Protein AF-A0AB40D7T7-F1 (afdb_monomer_lite)

Sequence (123 aa):
MASKGTPLHGPRIKLIEKAQNLFAETKEHIFESKAAEEHAKLLRIQHELEVSTKQAIFIDSSISDTIRTCISTGNHRAAMKVRTEFKVPEKRWYWLKALALSTRGDWAALEKFFQREETTWWL

Structure (mmCIF, N/CA/C/O backbone):
data_AF-A0AB40D7T7-F1
#
_entry.id   AF-A0AB40D7T7-F1
#
loop_
_atom_site.group_PDB
_atom_site.id
_atom_site.type_symbol
_atom_site.label_atom_id
_atom_site.label_alt_id
_atom_site.label_comp_id
_atom_site.label_asym_id
_atom_site.label_entity_id
_atom_site.label_seq_id
_atom_site.pdbx_PDB_ins_code
_atom_site.Cartn_x
_atom_site.Cartn_y
_atom_site.Cartn_z
_atom_site.occupancy
_atom_site.B_iso_or_equiv
_atom_site.auth_seq_id
_atom_site.auth_comp_id
_atom_site.auth_asym_id
_atom_site.auth_atom_id
_atom_site.pdbx_PDB_model_num
ATOM 1 N N . MET A 1 1 ? -10.319 -3.646 -22.571 1.00 41.69 1 MET A N 1
ATOM 2 C CA . MET A 1 1 ? -11.527 -3.421 -21.742 1.00 41.69 1 MET A CA 1
ATOM 3 C C . MET A 1 1 ? -11.180 -2.965 -20.309 1.00 41.69 1 MET A C 1
ATOM 5 O O . MET A 1 1 ? -11.841 -3.377 -19.373 1.00 41.69 1 MET A O 1
ATOM 9 N N . ALA A 1 2 ? -10.199 -2.071 -20.110 1.00 45.62 2 ALA A N 1
ATOM 10 C CA . ALA A 1 2 ? -9.763 -1.632 -18.770 1.00 45.62 2 ALA A CA 1
ATOM 11 C C . ALA A 1 2 ? -9.676 -0.097 -18.659 1.00 45.62 2 ALA A C 1
ATOM 13 O O . ALA A 1 2 ? -8.669 0.447 -18.224 1.00 45.62 2 ALA A O 1
ATOM 14 N N . SER A 1 3 ? -10.698 0.630 -19.129 1.00 53.69 3 SER A N 1
ATOM 15 C CA . SER A 1 3 ? -10.695 2.104 -19.075 1.00 53.69 3 SER A CA 1
ATOM 16 C C . SER A 1 3 ? -11.394 2.695 -17.847 1.00 53.69 3 SER A C 1
ATOM 18 O O . SER A 1 3 ? -11.331 3.906 -17.667 1.00 53.69 3 SER A O 1
ATOM 20 N N . LYS A 1 4 ? -12.063 1.885 -17.010 1.00 55.25 4 LYS A N 1
ATOM 21 C CA . LYS A 1 4 ? -12.902 2.385 -15.900 1.00 55.25 4 LYS A CA 1
ATOM 22 C C . LYS A 1 4 ? -12.637 1.755 -14.521 1.00 55.25 4 LYS A C 1
ATOM 24 O O . LYS A 1 4 ? -13.393 2.032 -13.599 1.00 55.25 4 LYS A O 1
ATOM 29 N N . GLY A 1 5 ? -11.586 0.943 -14.354 1.00 58.94 5 GLY A N 1
ATOM 30 C CA . GLY A 1 5 ? -11.414 0.120 -13.144 1.00 58.94 5 GLY A CA 1
ATOM 31 C C . GLY A 1 5 ? -12.574 -0.871 -12.950 1.00 58.94 5 GLY A C 1
ATOM 32 O O . GLY A 1 5 ? -13.486 -0.946 -13.780 1.00 58.94 5 GLY A O 1
ATOM 33 N N . THR A 1 6 ? -12.553 -1.665 -11.882 1.00 64.12 6 THR A N 1
ATOM 34 C CA . THR A 1 6 ? -13.619 -2.64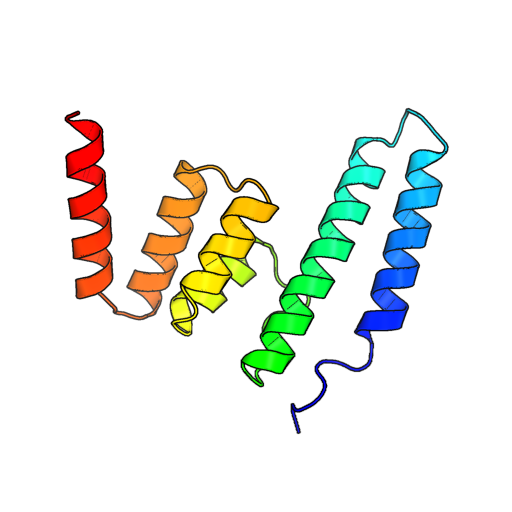9 -11.631 1.00 64.12 6 THR A CA 1
ATOM 35 C C . THR A 1 6 ? -14.943 -1.942 -11.255 1.00 64.12 6 THR A C 1
ATOM 37 O O . THR A 1 6 ? -14.962 -1.087 -10.372 1.00 64.12 6 THR A O 1
ATOM 40 N N . PRO A 1 7 ? -16.105 -2.284 -11.847 1.00 62.81 7 PRO A N 1
ATOM 41 C CA . PRO A 1 7 ? -17.369 -1.559 -11.614 1.00 62.81 7 PRO A CA 1
ATOM 42 C C . PRO A 1 7 ? -17.887 -1.569 -10.163 1.00 62.81 7 PRO A C 1
ATOM 44 O O . PRO A 1 7 ? -18.788 -0.810 -9.813 1.00 62.81 7 PRO A O 1
ATOM 47 N N . LEU A 1 8 ? -17.341 -2.441 -9.314 1.00 64.94 8 LEU A N 1
ATOM 48 C CA . LEU A 1 8 ? -17.833 -2.711 -7.962 1.00 64.94 8 LEU A CA 1
ATOM 49 C C . LEU A 1 8 ? -17.229 -1.804 -6.874 1.00 64.94 8 LEU A C 1
ATOM 51 O O . LEU A 1 8 ? -17.635 -1.905 -5.716 1.00 64.94 8 LEU A O 1
ATOM 55 N N . HIS A 1 9 ? -16.287 -0.912 -7.204 1.00 74.81 9 HIS A N 1
ATOM 56 C CA . HIS A 1 9 ? -15.543 -0.149 -6.189 1.00 74.81 9 HIS A CA 1
ATOM 57 C C . HIS A 1 9 ? -16.401 0.812 -5.371 1.00 74.81 9 HIS A C 1
ATOM 59 O O . HIS A 1 9 ? -16.335 0.791 -4.145 1.00 74.81 9 HIS A O 1
ATOM 65 N N . GLY A 1 10 ? -17.217 1.639 -6.028 1.00 81.25 10 GLY A N 1
ATOM 66 C CA . GLY A 1 10 ? -18.043 2.640 -5.346 1.00 81.25 10 GLY A CA 1
ATOM 67 C C . GLY A 1 10 ? -18.993 2.023 -4.312 1.00 81.25 10 GLY A C 1
ATOM 68 O O . GLY A 1 10 ? -18.962 2.430 -3.151 1.00 81.25 10 GLY A O 1
ATOM 69 N N . PRO A 1 11 ? -19.804 1.014 -4.687 1.00 89.44 11 PRO A N 1
ATOM 70 C CA . PRO A 1 11 ? -20.663 0.307 -3.740 1.00 89.44 11 PRO A CA 1
ATOM 71 C C . PRO A 1 11 ? -19.891 -0.354 -2.591 1.00 89.44 11 PRO A C 1
ATOM 73 O O . PRO A 1 11 ? -20.310 -0.249 -1.441 1.00 89.44 11 PRO A O 1
ATOM 76 N N . ARG A 1 12 ? -18.745 -0.989 -2.877 1.00 90.31 12 ARG A N 1
ATOM 77 C CA . ARG A 1 12 ? -17.930 -1.673 -1.859 1.00 90.31 12 ARG A CA 1
ATOM 78 C C . ARG A 1 12 ? -17.338 -0.700 -0.839 1.00 90.31 12 ARG A C 1
ATOM 80 O O . ARG A 1 12 ? -17.440 -0.951 0.356 1.00 90.31 12 ARG A O 1
ATOM 87 N N . ILE A 1 13 ? -16.774 0.419 -1.294 1.00 93.69 13 ILE A N 1
ATOM 88 C CA . ILE A 1 13 ? -16.206 1.452 -0.413 1.00 93.69 13 ILE A CA 1
ATOM 89 C C . ILE A 1 13 ? -17.283 2.001 0.528 1.00 93.69 13 ILE A C 1
ATOM 91 O O . ILE A 1 13 ? -17.051 2.064 1.730 1.00 93.69 13 ILE A O 1
ATOM 95 N N . LYS A 1 14 ? -18.488 2.290 0.017 1.00 94.44 14 LYS A N 1
ATOM 96 C CA . LYS A 1 14 ? -19.615 2.757 0.845 1.00 94.44 14 LYS A CA 1
ATOM 97 C C . LYS A 1 14 ? -20.022 1.752 1.927 1.00 94.44 14 LYS A C 1
ATOM 99 O O . LYS A 1 14 ? -20.389 2.149 3.029 1.00 94.44 14 LYS A O 1
ATOM 104 N N . LEU A 1 15 ? -19.975 0.452 1.627 1.00 96.00 15 LEU A N 1
ATOM 105 C CA . LEU A 1 15 ? -20.259 -0.590 2.619 1.00 96.00 15 LEU A CA 1
ATOM 106 C C . LEU A 1 15 ? -19.192 -0.631 3.720 1.00 96.00 15 LEU A C 1
ATOM 108 O O . LEU A 1 15 ? -19.538 -0.762 4.891 1.00 96.00 15 LEU A O 1
ATOM 112 N N . ILE A 1 16 ? -17.917 -0.471 3.360 1.00 95.81 16 ILE A N 1
ATOM 113 C CA . ILE A 1 16 ? -16.809 -0.433 4.324 1.00 95.81 16 ILE A CA 1
ATOM 114 C C . ILE A 1 16 ? -16.882 0.828 5.192 1.00 95.81 16 ILE A C 1
ATOM 116 O O . ILE A 1 16 ? -16.718 0.735 6.403 1.00 95.81 16 ILE A O 1
ATOM 120 N N . GLU A 1 17 ? -17.199 1.988 4.613 1.00 96.31 17 GLU A N 1
ATOM 121 C CA . GLU A 1 17 ? -17.440 3.230 5.364 1.00 96.31 17 GLU A CA 1
ATOM 122 C C . GLU A 1 17 ? -18.608 3.075 6.349 1.00 96.31 17 GLU A C 1
ATOM 124 O O . GLU A 1 17 ? -18.534 3.513 7.494 1.00 96.31 17 GLU A O 1
ATOM 129 N N . LYS A 1 18 ? -19.683 2.385 5.945 1.00 97.31 18 LYS A N 1
ATOM 130 C CA . LYS A 1 18 ? -20.785 2.068 6.860 1.00 97.31 18 LYS A CA 1
ATOM 131 C C . LYS A 1 18 ? -20.322 1.171 8.013 1.00 97.31 18 LYS A C 1
ATOM 133 O O . LYS A 1 18 ? -20.701 1.427 9.151 1.00 97.31 18 LYS A O 1
ATOM 138 N N . ALA A 1 19 ? -19.507 0.153 7.738 1.00 96.88 19 ALA A N 1
ATOM 139 C CA . ALA A 1 19 ? -18.940 -0.704 8.780 1.00 96.88 19 ALA A CA 1
ATOM 140 C C . ALA A 1 19 ? -18.021 0.084 9.732 1.00 96.88 19 ALA A C 1
ATOM 142 O O . ALA A 1 19 ? -18.129 -0.062 10.944 1.00 96.88 19 ALA A O 1
ATOM 143 N N . GLN A 1 20 ? -17.182 0.974 9.197 1.00 97.44 20 GLN A N 1
ATOM 144 C CA . GLN A 1 20 ? -16.324 1.871 9.974 1.00 97.44 20 GLN A CA 1
ATOM 145 C C . GLN A 1 20 ? -17.129 2.742 10.949 1.00 97.44 20 GLN A C 1
ATOM 147 O O . GLN A 1 20 ? -16.734 2.866 12.110 1.00 97.44 20 GLN A O 1
ATOM 152 N N . ASN A 1 21 ? -18.260 3.295 10.495 1.00 96.81 21 ASN A N 1
ATOM 153 C CA . ASN A 1 21 ? -19.167 4.077 11.336 1.00 96.81 21 ASN A CA 1
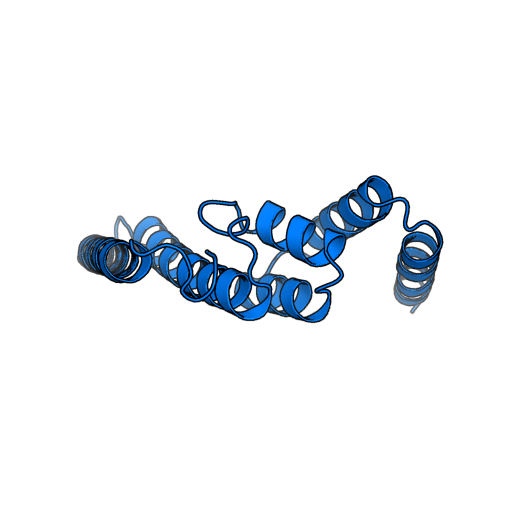ATOM 154 C C . ASN A 1 21 ? -19.795 3.229 12.447 1.00 96.81 21 ASN A C 1
ATOM 156 O O . ASN A 1 21 ? -19.788 3.662 13.592 1.00 96.81 21 ASN A O 1
ATOM 160 N N . LEU A 1 22 ? -20.259 2.013 12.137 1.00 96.81 22 LEU A N 1
ATOM 161 C CA . LEU A 1 22 ? -20.819 1.099 13.143 1.00 96.81 22 LEU A CA 1
ATOM 162 C C . LEU A 1 22 ? -19.784 0.732 14.218 1.00 96.81 22 LEU A C 1
ATOM 164 O O . LEU A 1 22 ? -20.093 0.750 15.404 1.00 96.81 22 LEU A O 1
ATOM 168 N N . PHE A 1 23 ? -18.533 0.463 13.831 1.00 96.62 23 PHE A N 1
ATOM 169 C CA . PHE A 1 23 ? -17.456 0.211 14.795 1.00 96.62 23 PHE A CA 1
ATOM 170 C C . PHE A 1 23 ? -17.087 1.448 15.626 1.00 96.62 23 PHE A C 1
ATOM 172 O O . PHE A 1 23 ? -16.599 1.308 16.742 1.00 96.62 23 PHE A O 1
ATOM 179 N N . ALA A 1 24 ? -17.316 2.657 15.110 1.00 95.38 24 ALA A N 1
ATOM 180 C CA . ALA A 1 24 ? -17.038 3.894 15.837 1.00 95.38 24 ALA A CA 1
ATOM 181 C C . ALA A 1 24 ? -18.085 4.214 16.922 1.00 95.38 24 ALA A C 1
ATOM 183 O O . ALA A 1 24 ? -17.830 5.074 17.766 1.00 95.38 24 ALA A O 1
ATOM 184 N N . GLU A 1 25 ? -19.246 3.545 16.920 1.00 95.50 25 GLU A N 1
ATOM 185 C CA . GLU A 1 25 ? -20.309 3.767 17.912 1.00 95.50 25 GLU A CA 1
ATOM 186 C C . GLU A 1 25 ? -19.900 3.316 19.322 1.00 95.50 25 GLU A C 1
ATOM 188 O O . GLU A 1 25 ? -20.394 3.858 20.313 1.00 95.50 25 GLU A O 1
ATOM 193 N N . THR A 1 26 ? -18.968 2.363 19.434 1.00 91.12 26 THR A N 1
ATOM 194 C CA . THR A 1 26 ? -18.464 1.866 20.718 1.00 91.12 26 THR A CA 1
ATOM 195 C C . THR A 1 26 ? -16.959 2.083 20.852 1.00 91.12 26 THR A C 1
ATOM 197 O O . THR A 1 26 ? -16.202 2.122 19.884 1.00 91.12 26 THR A O 1
ATOM 200 N N . LYS A 1 27 ? -16.484 2.207 22.096 1.00 90.19 27 LYS A N 1
ATOM 201 C CA . LYS A 1 27 ? -15.042 2.316 22.380 1.00 90.19 27 LYS A CA 1
ATOM 202 C C . LYS A 1 27 ? -14.311 0.972 22.306 1.00 90.19 27 LYS A C 1
ATOM 204 O O . LYS A 1 27 ? -13.086 0.952 22.373 1.00 90.19 27 LYS A O 1
ATOM 209 N N . GLU A 1 28 ? -15.046 -0.130 22.180 1.00 94.75 28 GLU A N 1
ATOM 210 C CA . GLU A 1 28 ? -14.495 -1.486 22.125 1.00 94.75 28 GLU A CA 1
ATOM 211 C C . GLU A 1 28 ? -13.897 -1.812 20.750 1.00 94.75 28 GLU A C 1
ATOM 213 O O . GLU A 1 28 ? -12.962 -2.603 20.674 1.00 94.75 28 GLU A O 1
ATOM 218 N N . HIS A 1 29 ? -14.364 -1.151 19.682 1.00 96.00 29 HIS A N 1
ATOM 219 C CA . HIS A 1 29 ? -13.998 -1.474 18.295 1.00 96.00 29 HIS A CA 1
ATOM 220 C C . HIS A 1 29 ? -13.164 -0.387 17.596 1.00 96.00 29 HIS A C 1
ATOM 222 O O . HIS A 1 29 ? -13.242 -0.180 16.382 1.00 96.00 29 HIS A O 1
ATOM 228 N N . ILE A 1 30 ? -12.336 0.338 18.357 1.00 96.12 30 ILE A N 1
ATOM 229 C CA . ILE A 1 30 ? -11.480 1.412 17.816 1.00 96.12 30 ILE A CA 1
ATOM 230 C C . ILE A 1 30 ? -10.515 0.870 16.754 1.00 96.12 30 ILE A C 1
ATOM 232 O O . ILE A 1 30 ? -10.214 1.563 15.779 1.00 96.12 30 ILE A O 1
ATOM 236 N N . PHE A 1 31 ? -10.007 -0.350 16.943 1.00 96.44 31 PHE A N 1
ATOM 237 C CA . PHE A 1 31 ? -9.105 -0.981 15.987 1.00 96.44 31 PHE A CA 1
ATOM 238 C C . PHE A 1 31 ? -9.823 -1.282 14.668 1.00 96.44 31 PHE A C 1
ATOM 240 O O . PHE A 1 31 ? -9.347 -0.873 13.613 1.00 96.44 31 PHE A O 1
ATOM 247 N N . GLU A 1 32 ? -10.983 -1.930 14.726 1.00 97.38 32 GLU A N 1
ATOM 248 C CA . GLU A 1 32 ? -11.787 -2.315 13.567 1.00 97.38 32 GLU A CA 1
ATOM 249 C C . GLU A 1 32 ? -12.287 -1.090 12.803 1.00 97.38 32 GLU A C 1
ATOM 251 O O . GLU A 1 32 ? -12.248 -1.076 11.573 1.00 97.38 32 GLU A O 1
ATOM 256 N N . SER A 1 33 ? -12.682 -0.032 13.517 1.00 97.69 33 SER A N 1
ATOM 257 C CA . SER A 1 33 ? -13.064 1.241 12.903 1.00 97.69 33 SER A CA 1
ATOM 258 C C . SER A 1 33 ? -11.909 1.834 12.085 1.00 97.69 33 SER A C 1
ATOM 260 O O . SER A 1 33 ? -12.079 2.133 10.902 1.00 97.69 33 SER A O 1
ATOM 262 N N . LYS A 1 34 ? -10.700 1.909 12.664 1.00 96.81 34 LYS A N 1
ATOM 263 C CA . LYS A 1 34 ? -9.498 2.381 11.952 1.00 96.81 34 LYS A CA 1
ATOM 264 C C . LYS A 1 34 ? -9.097 1.457 10.801 1.00 96.81 34 LYS A C 1
ATOM 266 O O . LYS A 1 34 ? -8.734 1.938 9.732 1.00 96.81 34 LYS A O 1
ATOM 271 N N . ALA A 1 35 ? -9.185 0.142 10.988 1.00 96.94 35 ALA A N 1
ATOM 272 C CA . ALA A 1 35 ? -8.860 -0.831 9.950 1.00 96.94 35 ALA A CA 1
ATOM 273 C C . ALA A 1 35 ? -9.815 -0.712 8.749 1.00 96.94 35 ALA A C 1
ATOM 275 O O . ALA A 1 35 ? -9.378 -0.766 7.600 1.00 96.94 35 ALA A O 1
ATOM 276 N N . ALA A 1 36 ? -11.109 -0.496 9.000 1.00 97.31 36 ALA A N 1
ATOM 277 C CA . ALA A 1 36 ? -12.103 -0.256 7.959 1.00 97.31 36 ALA A CA 1
ATOM 278 C C . ALA A 1 36 ? -11.857 1.079 7.230 1.00 97.31 36 ALA A C 1
ATOM 280 O O . ALA A 1 36 ? -11.921 1.123 5.999 1.00 97.31 36 ALA A O 1
ATOM 281 N N . GLU A 1 37 ? -11.498 2.144 7.955 1.00 96.75 37 GLU A N 1
ATOM 282 C CA . GLU A 1 37 ? -11.088 3.426 7.363 1.00 96.75 37 GLU A CA 1
ATOM 283 C C . GLU A 1 37 ? -9.883 3.256 6.417 1.00 96.75 37 GLU A C 1
ATOM 285 O O . GLU A 1 37 ? -9.915 3.682 5.256 1.00 96.75 37 GLU A O 1
ATOM 290 N N . GLU A 1 38 ? -8.826 2.589 6.890 1.00 97.31 38 GLU A N 1
ATOM 291 C CA . GLU A 1 38 ? -7.619 2.314 6.108 1.00 97.31 38 GLU A CA 1
ATOM 292 C C . GLU A 1 38 ? -7.916 1.426 4.895 1.00 97.31 38 GLU A C 1
ATOM 294 O O . GLU A 1 38 ? -7.405 1.680 3.801 1.00 97.31 38 GLU A O 1
ATOM 299 N N . HIS A 1 39 ? -8.790 0.429 5.041 1.00 96.81 39 HIS A N 1
ATOM 300 C CA . HIS A 1 39 ? -9.173 -0.443 3.937 1.00 96.81 39 HIS A CA 1
ATOM 301 C C . HIS A 1 39 ? -9.941 0.313 2.841 1.00 96.81 39 HIS A C 1
ATOM 303 O O . HIS A 1 39 ? -9.607 0.193 1.659 1.00 96.81 39 HIS A O 1
ATOM 309 N N . ALA A 1 40 ? -10.905 1.164 3.212 1.00 96.31 40 ALA A N 1
ATOM 310 C CA . ALA A 1 40 ? -11.600 2.032 2.261 1.00 96.31 40 ALA A CA 1
ATOM 311 C C . ALA A 1 40 ? -10.618 2.958 1.524 1.00 96.31 40 ALA A C 1
ATOM 313 O O . ALA A 1 40 ? -10.718 3.149 0.308 1.00 96.31 40 ALA A O 1
ATOM 314 N N . LYS A 1 41 ? -9.628 3.502 2.240 1.00 96.44 41 LYS A N 1
ATOM 315 C CA . LYS A 1 41 ? -8.570 4.328 1.652 1.00 96.44 41 LYS A CA 1
ATOM 316 C C . LYS A 1 41 ? -7.703 3.548 0.659 1.00 96.44 41 LYS A C 1
ATOM 318 O O . LYS A 1 41 ? -7.431 4.056 -0.430 1.00 96.44 41 LYS A O 1
ATOM 323 N N . LEU A 1 42 ? -7.305 2.321 0.998 1.00 97.06 42 LEU A N 1
ATOM 324 C CA . LEU A 1 42 ? -6.501 1.466 0.123 1.00 97.06 42 LEU A CA 1
ATOM 325 C C . LEU A 1 42 ? -7.235 1.177 -1.187 1.00 97.06 42 LEU A C 1
ATOM 327 O O . LEU A 1 42 ? -6.648 1.343 -2.253 1.00 97.06 42 LEU A O 1
ATOM 331 N N . LEU A 1 43 ? -8.526 0.838 -1.116 1.00 95.56 43 LEU A N 1
ATOM 332 C CA . LEU A 1 43 ? -9.346 0.577 -2.300 1.00 95.56 43 LEU A CA 1
ATOM 333 C C . LEU A 1 43 ? -9.434 1.790 -3.236 1.00 95.56 43 LEU A C 1
ATOM 335 O O . LEU A 1 43 ? -9.388 1.619 -4.453 1.00 95.56 43 LEU A O 1
ATOM 339 N N . ARG A 1 44 ? -9.511 3.019 -2.699 1.00 94.88 44 ARG A N 1
ATOM 340 C CA . ARG A 1 44 ? -9.476 4.243 -3.525 1.00 94.88 44 ARG A CA 1
ATOM 341 C C . ARG A 1 44 ? -8.141 4.388 -4.257 1.00 94.88 44 ARG A C 1
ATOM 343 O O . ARG A 1 44 ? -8.134 4.624 -5.462 1.00 94.88 44 ARG A O 1
ATOM 350 N N . ILE A 1 45 ? -7.022 4.190 -3.557 1.00 95.69 45 ILE A N 1
ATOM 351 C CA . ILE A 1 45 ? -5.682 4.271 -4.161 1.00 95.69 45 ILE A CA 1
ATOM 352 C C . ILE A 1 45 ? -5.490 3.179 -5.218 1.00 95.69 45 ILE A C 1
ATOM 354 O O . ILE A 1 45 ? -4.996 3.458 -6.307 1.00 95.69 45 ILE A O 1
ATOM 358 N N . GLN A 1 46 ? -5.892 1.943 -4.924 1.00 95.25 46 GLN A N 1
ATOM 359 C CA . GLN A 1 46 ? -5.818 0.833 -5.873 1.00 95.25 46 GLN A CA 1
ATOM 360 C C . GLN A 1 46 ? -6.667 1.116 -7.114 1.00 95.25 46 GLN A C 1
ATOM 362 O O . GLN A 1 46 ? -6.191 0.906 -8.224 1.00 95.25 46 GLN A O 1
ATOM 367 N N . HIS A 1 47 ? -7.866 1.681 -6.957 1.00 93.50 47 HIS A N 1
ATOM 368 C CA . HIS A 1 47 ? -8.693 2.085 -8.091 1.00 93.50 47 HIS A CA 1
ATOM 369 C C . HIS A 1 47 ? -8.019 3.159 -8.963 1.00 93.50 47 HIS A C 1
ATOM 371 O O . HIS A 1 47 ? -7.973 3.015 -10.185 1.00 93.50 47 HIS A O 1
ATOM 377 N N . GLU A 1 48 ? -7.442 4.206 -8.358 1.00 93.19 48 GLU A N 1
ATOM 378 C CA . GLU A 1 48 ? -6.648 5.216 -9.080 1.00 93.19 48 GLU A CA 1
ATOM 379 C C . GLU A 1 48 ? -5.483 4.573 -9.852 1.00 93.19 48 GLU A C 1
ATOM 381 O O . GLU A 1 48 ? -5.187 4.962 -10.989 1.00 93.19 48 GLU A O 1
ATOM 386 N N . LEU A 1 49 ? -4.830 3.569 -9.259 1.00 94.31 49 LEU A N 1
ATOM 387 C CA . LEU A 1 49 ? -3.763 2.810 -9.907 1.00 94.31 49 LEU A CA 1
ATOM 388 C C . LEU A 1 49 ? -4.284 2.006 -11.095 1.00 94.31 49 LEU A C 1
ATOM 390 O O . LEU A 1 49 ? -3.686 2.088 -12.164 1.00 94.31 49 LEU A O 1
ATOM 394 N N . GLU A 1 50 ? -5.406 1.298 -10.974 1.00 93.38 50 GLU A N 1
ATOM 395 C CA . GLU A 1 50 ? -5.977 0.549 -12.102 1.00 93.38 50 GLU A CA 1
ATOM 396 C C . GLU A 1 50 ? -6.380 1.469 -13.258 1.00 93.38 50 GLU A C 1
ATOM 398 O O . GLU A 1 50 ? -6.126 1.150 -14.419 1.00 93.38 50 GLU A O 1
ATOM 403 N N . VAL A 1 51 ? -6.957 2.637 -12.959 1.00 91.88 51 VAL A N 1
ATOM 404 C CA . VAL A 1 51 ? -7.350 3.625 -13.975 1.00 91.88 51 VAL A CA 1
ATOM 405 C C . VAL A 1 51 ? -6.127 4.230 -14.669 1.00 91.88 51 VAL A C 1
ATOM 407 O O . VAL A 1 51 ? -6.091 4.303 -15.898 1.00 91.88 51 VAL A O 1
ATOM 410 N N . SER A 1 52 ? -5.112 4.648 -13.906 1.00 91.94 52 SER A N 1
ATOM 411 C CA . SER A 1 52 ? -3.914 5.302 -14.456 1.00 91.94 52 SER A CA 1
ATOM 412 C C . SER A 1 52 ? -3.003 4.340 -15.221 1.00 91.94 52 SER A C 1
ATOM 414 O O . SER A 1 52 ? -2.472 4.698 -16.272 1.00 91.94 52 SER A O 1
ATOM 416 N N . THR A 1 53 ? -2.849 3.109 -14.732 1.00 91.56 53 THR A N 1
ATOM 417 C CA . THR A 1 53 ? -2.010 2.076 -15.362 1.00 91.56 53 THR A CA 1
ATOM 418 C C . THR A 1 53 ? -2.749 1.271 -16.427 1.00 91.56 53 THR A C 1
ATOM 420 O O . THR A 1 53 ? -2.106 0.606 -17.238 1.00 91.56 53 THR A O 1
ATOM 423 N N . LYS A 1 54 ? -4.088 1.333 -16.448 1.00 91.06 54 LYS A N 1
ATOM 424 C CA . LYS A 1 54 ? -4.971 0.494 -17.277 1.00 91.06 54 LYS A CA 1
ATOM 425 C C . LYS A 1 54 ? -4.793 -1.009 -17.007 1.00 91.06 54 LYS A C 1
ATOM 427 O O . LYS A 1 54 ? -5.009 -1.825 -17.904 1.00 91.06 54 LYS A O 1
ATOM 432 N N . GLN A 1 55 ? -4.396 -1.378 -15.786 1.00 89.12 55 GLN A N 1
ATOM 433 C CA . GLN A 1 55 ? -4.173 -2.760 -15.349 1.00 89.12 55 GLN A CA 1
ATOM 434 C C . GLN A 1 55 ? -5.077 -3.098 -14.161 1.00 89.12 55 GLN A C 1
ATOM 436 O O . GLN A 1 55 ? -4.992 -2.456 -13.121 1.00 89.12 55 GLN A O 1
ATOM 441 N N . ALA A 1 56 ? -5.910 -4.131 -14.296 1.00 90.12 56 ALA A N 1
ATOM 442 C CA . ALA A 1 56 ? -6.803 -4.602 -13.234 1.00 90.12 56 ALA A CA 1
ATOM 443 C C . ALA A 1 56 ? -6.103 -5.637 -12.329 1.00 90.12 56 ALA A C 1
ATOM 445 O O . ALA A 1 56 ? -6.449 -6.816 -12.345 1.00 90.12 56 ALA A O 1
ATOM 446 N N . ILE A 1 57 ? -5.035 -5.216 -11.642 1.00 91.19 57 ILE A N 1
ATOM 447 C CA . ILE A 1 57 ? -4.162 -6.098 -10.836 1.00 91.19 57 ILE A CA 1
ATOM 448 C C . ILE A 1 57 ? -3.955 -5.612 -9.397 1.00 91.19 57 ILE A C 1
ATOM 450 O O . ILE A 1 57 ? -3.246 -6.260 -8.629 1.00 91.19 57 ILE A O 1
ATOM 454 N N . PHE A 1 58 ? -4.487 -4.438 -9.046 1.00 93.56 58 PHE A N 1
ATOM 455 C CA . PHE A 1 58 ? -4.170 -3.787 -7.772 1.00 93.56 58 PHE A CA 1
ATOM 456 C C . PHE A 1 58 ? -5.216 -4.075 -6.702 1.00 93.56 58 PHE A C 1
ATOM 458 O O . PHE A 1 58 ? -4.881 -4.120 -5.520 1.00 93.56 58 PHE A O 1
ATOM 465 N N . ILE A 1 59 ? -6.469 -4.255 -7.104 1.00 92.00 59 ILE A N 1
ATOM 466 C CA . ILE A 1 59 ? -7.600 -4.371 -6.188 1.00 92.00 59 ILE A CA 1
ATOM 467 C C . ILE A 1 59 ? -7.539 -5.657 -5.369 1.00 92.00 59 ILE A C 1
ATOM 469 O O . ILE A 1 59 ? -7.065 -6.687 -5.839 1.00 92.00 59 ILE A O 1
ATOM 473 N N . ASP A 1 60 ? -8.011 -5.566 -4.123 1.00 91.50 60 ASP A N 1
ATOM 474 C CA . ASP A 1 60 ? -8.070 -6.651 -3.131 1.00 91.50 60 ASP A CA 1
ATOM 475 C C . ASP A 1 60 ? -6.697 -7.223 -2.728 1.00 91.50 60 ASP A C 1
ATOM 477 O O . ASP A 1 60 ? -6.608 -8.132 -1.903 1.00 91.50 60 ASP A O 1
ATOM 481 N N . SER A 1 61 ? -5.607 -6.643 -3.237 1.00 95.12 61 SER A N 1
ATOM 482 C CA . SER A 1 61 ? -4.256 -6.949 -2.781 1.00 95.12 61 SER A CA 1
ATOM 483 C C . SER A 1 61 ? -3.947 -6.254 -1.451 1.00 95.12 61 SER A C 1
ATOM 485 O O . SER A 1 61 ? -4.514 -5.210 -1.112 1.00 95.12 61 SER A O 1
ATOM 487 N N . SER A 1 62 ? -3.019 -6.824 -0.682 1.00 97.25 62 SER A N 1
ATOM 488 C CA . SER A 1 62 ? -2.535 -6.196 0.549 1.00 97.2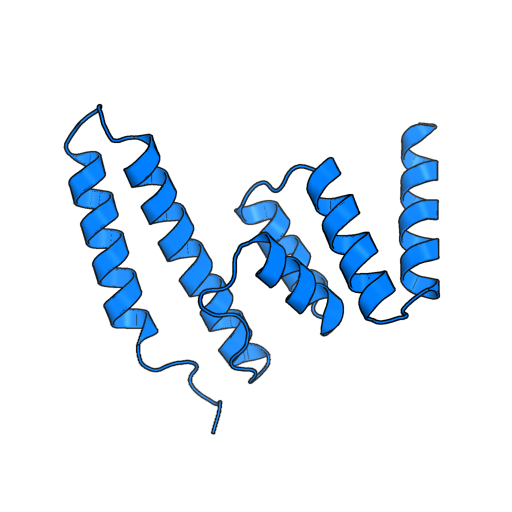5 62 SER A CA 1
ATOM 489 C C . SER A 1 62 ? -1.753 -4.908 0.250 1.00 97.25 62 SER A C 1
ATOM 491 O O . SER A 1 62 ? -1.268 -4.707 -0.863 1.00 97.25 62 SER A O 1
ATOM 493 N N . ILE A 1 63 ? -1.535 -4.056 1.260 1.00 98.06 63 ILE A N 1
ATOM 494 C CA . ILE A 1 63 ? -0.640 -2.882 1.145 1.00 98.06 63 ILE A CA 1
ATOM 495 C C . ILE A 1 63 ? 0.746 -3.308 0.629 1.00 98.06 63 ILE A C 1
ATOM 497 O O . ILE A 1 63 ? 1.326 -2.658 -0.242 1.00 98.06 63 ILE A O 1
ATOM 501 N N . SER A 1 64 ? 1.263 -4.426 1.145 1.00 97.88 64 SER A N 1
ATOM 502 C CA . SER A 1 64 ? 2.568 -4.975 0.770 1.00 97.88 64 SER A CA 1
ATOM 503 C C . SER A 1 64 ? 2.607 -5.401 -0.695 1.00 97.88 64 SER A C 1
ATOM 505 O O . SER A 1 64 ? 3.556 -5.069 -1.407 1.00 97.88 64 SER A O 1
ATOM 507 N N . ASP A 1 65 ? 1.567 -6.090 -1.162 1.00 97.75 65 ASP A N 1
ATOM 508 C CA . ASP A 1 65 ? 1.472 -6.536 -2.551 1.00 97.75 65 ASP A CA 1
ATOM 509 C C . ASP A 1 65 ? 1.224 -5.367 -3.498 1.00 97.75 65 ASP A C 1
ATOM 511 O O . ASP A 1 65 ? 1.886 -5.280 -4.526 1.00 97.75 65 ASP A O 1
ATOM 515 N N . THR A 1 66 ? 0.391 -4.396 -3.115 1.00 98.00 66 THR A N 1
ATOM 516 C CA . THR A 1 66 ? 0.211 -3.147 -3.870 1.00 98.00 66 THR A CA 1
ATOM 517 C C . THR A 1 66 ? 1.554 -2.439 -4.068 1.00 98.00 66 THR A C 1
ATOM 519 O O . THR A 1 66 ? 1.875 -2.033 -5.186 1.00 98.00 66 THR A O 1
ATOM 522 N N . ILE A 1 67 ? 2.379 -2.331 -3.018 1.00 98.19 67 ILE A N 1
ATOM 523 C CA . ILE A 1 67 ? 3.726 -1.743 -3.101 1.00 98.19 67 ILE A CA 1
ATOM 524 C C . ILE A 1 67 ? 4.622 -2.556 -4.038 1.00 98.19 67 ILE A C 1
ATOM 526 O O . ILE A 1 67 ? 5.256 -1.983 -4.927 1.00 98.19 67 ILE A O 1
ATOM 530 N N . ARG A 1 68 ? 4.685 -3.881 -3.861 1.00 97.50 68 ARG A N 1
ATOM 531 C CA . ARG A 1 68 ? 5.532 -4.755 -4.685 1.00 97.50 68 ARG A CA 1
ATOM 532 C C . ARG A 1 68 ? 5.140 -4.705 -6.156 1.00 97.50 68 ARG A C 1
ATOM 534 O O . ARG A 1 68 ? 6.024 -4.590 -7.006 1.00 97.50 68 ARG A O 1
ATOM 541 N N . THR A 1 69 ? 3.845 -4.731 -6.457 1.00 96.81 69 THR A N 1
ATOM 542 C CA . THR A 1 69 ? 3.317 -4.597 -7.816 1.00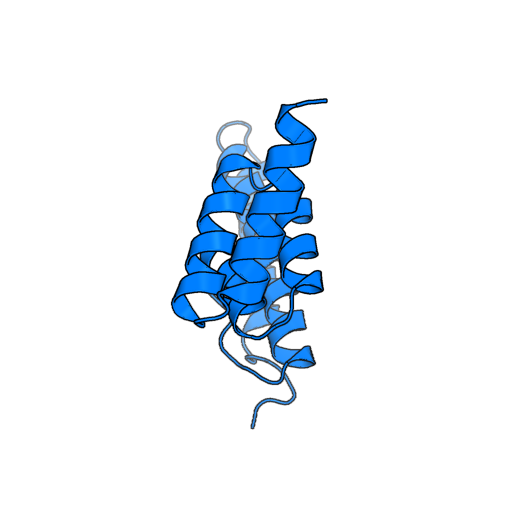 96.81 69 THR A CA 1
ATOM 543 C C . THR A 1 69 ? 3.683 -3.236 -8.393 1.00 96.81 69 THR A C 1
ATOM 545 O O . THR A 1 69 ? 4.269 -3.191 -9.470 1.00 96.81 69 THR A O 1
ATOM 548 N N . CYS A 1 70 ? 3.478 -2.136 -7.653 1.00 96.88 70 CYS A N 1
ATOM 549 C CA . CYS A 1 70 ? 3.894 -0.800 -8.095 1.00 96.88 70 CYS A CA 1
ATOM 550 C C . CYS A 1 70 ? 5.386 -0.742 -8.455 1.00 96.88 70 CYS A C 1
ATOM 552 O O . CYS A 1 70 ? 5.752 -0.165 -9.474 1.00 96.88 70 CYS A O 1
ATOM 554 N N . ILE A 1 71 ? 6.264 -1.327 -7.635 1.00 95.81 71 ILE A N 1
ATOM 555 C CA . ILE A 1 71 ? 7.711 -1.340 -7.902 1.00 95.81 71 ILE A CA 1
ATOM 556 C C . ILE A 1 71 ? 8.021 -2.193 -9.134 1.00 95.81 71 ILE A C 1
ATOM 558 O O . ILE 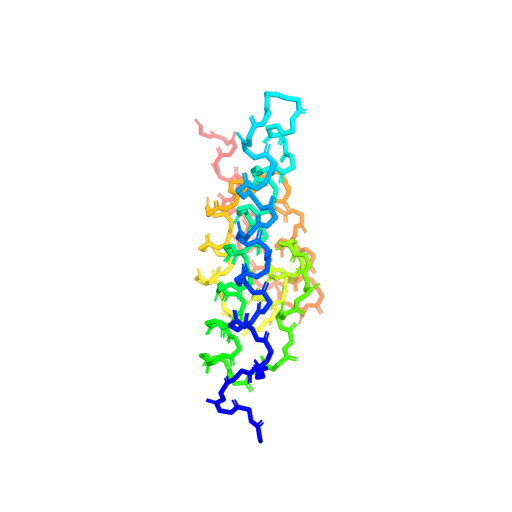A 1 71 ? 8.767 -1.750 -10.006 1.00 95.81 71 ILE A O 1
ATOM 562 N N . SER A 1 72 ? 7.415 -3.376 -9.230 1.00 94.19 72 SER A N 1
ATOM 563 C CA . SER A 1 72 ? 7.632 -4.315 -10.334 1.00 94.19 72 SER A CA 1
ATOM 564 C C . SER A 1 72 ? 7.202 -3.712 -11.675 1.00 94.19 72 SER A C 1
ATOM 566 O O . SER A 1 72 ? 7.941 -3.800 -12.653 1.00 94.19 72 SER A O 1
ATOM 568 N N . THR A 1 73 ? 6.085 -2.981 -11.711 1.00 93.00 73 THR A N 1
ATOM 569 C CA . THR A 1 73 ? 5.601 -2.285 -12.916 1.00 93.00 73 THR A CA 1
ATOM 570 C C . THR A 1 73 ? 6.280 -0.930 -13.164 1.00 93.00 73 THR A C 1
ATOM 572 O O . THR A 1 73 ? 5.879 -0.210 -14.072 1.00 93.00 73 THR A O 1
ATOM 575 N N . GLY A 1 74 ? 7.276 -0.534 -12.358 1.00 91.69 74 GLY A N 1
ATOM 576 C CA . GLY A 1 74 ? 8.015 0.728 -12.523 1.00 91.69 74 GLY A CA 1
ATOM 577 C C . GLY A 1 74 ? 7.319 1.981 -11.973 1.00 91.69 74 GLY A C 1
ATOM 578 O O . GLY A 1 74 ? 7.856 3.084 -12.073 1.00 91.69 74 GLY A O 1
ATOM 579 N N . ASN A 1 75 ? 6.172 1.838 -11.310 1.00 93.88 75 ASN A N 1
ATOM 580 C CA . ASN A 1 75 ? 5.419 2.920 -10.671 1.00 93.88 75 ASN A CA 1
ATOM 581 C C . ASN A 1 75 ? 5.994 3.287 -9.288 1.00 93.88 75 ASN A C 1
ATOM 583 O O . ASN A 1 75 ? 5.301 3.279 -8.267 1.00 93.88 75 ASN A O 1
ATOM 587 N N . HIS A 1 76 ? 7.281 3.643 -9.231 1.00 93.56 76 HIS A N 1
ATOM 588 C CA . HIS A 1 76 ? 7.993 3.902 -7.971 1.00 93.56 76 HIS A CA 1
ATOM 589 C C . HIS A 1 76 ? 7.392 5.056 -7.147 1.00 93.56 76 HIS A C 1
ATOM 591 O O . HIS A 1 76 ? 7.365 4.990 -5.917 1.00 93.56 76 HIS A O 1
ATOM 597 N N . ARG A 1 77 ? 6.857 6.095 -7.806 1.00 95.25 77 ARG A N 1
ATOM 598 C CA . ARG A 1 77 ? 6.190 7.223 -7.129 1.00 95.25 77 ARG A CA 1
ATOM 599 C C . ARG A 1 77 ? 4.913 6.784 -6.409 1.00 95.25 77 ARG A C 1
ATOM 601 O O . ARG A 1 77 ? 4.663 7.225 -5.290 1.00 95.25 77 ARG A O 1
ATOM 608 N N . ALA A 1 78 ? 4.136 5.894 -7.023 1.00 96.06 78 ALA A N 1
ATOM 609 C CA . ALA A 1 78 ? 2.945 5.325 -6.405 1.00 96.06 78 ALA A CA 1
ATOM 610 C C . ALA A 1 78 ? 3.299 4.438 -5.206 1.00 96.06 78 ALA A C 1
ATOM 612 O O . ALA A 1 78 ? 2.689 4.574 -4.150 1.00 96.06 78 ALA A O 1
ATOM 613 N N . ALA A 1 79 ? 4.339 3.605 -5.331 1.00 97.19 79 ALA A N 1
ATOM 614 C CA . ALA A 1 79 ? 4.825 2.789 -4.220 1.00 97.19 79 ALA A CA 1
ATOM 615 C C . ALA A 1 79 ? 5.204 3.648 -2.997 1.00 97.19 79 ALA A C 1
ATOM 617 O O . ALA A 1 79 ? 4.846 3.307 -1.871 1.00 97.19 79 ALA A O 1
ATOM 618 N N . MET A 1 80 ? 5.870 4.790 -3.215 1.00 97.00 80 MET A N 1
ATOM 619 C CA . MET A 1 80 ? 6.187 5.740 -2.141 1.00 97.00 80 MET A CA 1
ATOM 620 C C . MET A 1 80 ? 4.941 6.406 -1.547 1.00 97.00 80 MET A C 1
ATOM 622 O O . MET A 1 80 ? 4.863 6.526 -0.328 1.00 97.00 80 MET A O 1
ATOM 626 N N . LYS A 1 81 ? 3.947 6.784 -2.368 1.00 97.00 81 LYS A N 1
ATOM 627 C CA . LYS A 1 81 ? 2.656 7.311 -1.879 1.00 97.00 81 LYS A CA 1
ATOM 628 C C . LYS A 1 81 ? 1.994 6.310 -0.927 1.00 97.00 81 LYS A C 1
ATOM 630 O O . LYS A 1 81 ? 1.635 6.684 0.182 1.00 97.00 81 LYS A O 1
ATOM 635 N N . VAL A 1 82 ? 1.904 5.036 -1.323 1.00 97.75 82 VAL A N 1
ATOM 636 C CA . VAL A 1 82 ? 1.327 3.965 -0.489 1.00 97.75 82 VAL A CA 1
ATOM 637 C C . VAL A 1 82 ? 2.144 3.761 0.792 1.00 97.75 82 VAL A C 1
ATOM 639 O O . VAL A 1 82 ? 1.567 3.688 1.873 1.00 97.75 82 VAL A O 1
ATOM 642 N N . ARG A 1 83 ? 3.484 3.733 0.708 1.00 97.38 83 ARG A N 1
ATOM 643 C CA . ARG A 1 83 ? 4.361 3.633 1.891 1.00 97.38 83 ARG A CA 1
ATOM 644 C C . ARG A 1 83 ? 4.046 4.727 2.914 1.00 97.38 83 ARG A C 1
ATOM 646 O O . ARG A 1 83 ? 3.882 4.414 4.090 1.00 97.38 83 ARG A O 1
ATOM 653 N N . THR A 1 84 ? 4.001 5.984 2.475 1.00 97.44 84 THR A N 1
ATOM 654 C CA . THR A 1 84 ? 3.780 7.138 3.355 1.00 97.44 84 THR A CA 1
ATOM 655 C C . THR A 1 84 ? 2.370 7.140 3.931 1.00 97.44 84 THR A C 1
ATOM 657 O O . THR A 1 84 ? 2.215 7.310 5.138 1.00 97.44 84 THR A O 1
ATOM 660 N N . GLU A 1 85 ? 1.357 6.898 3.097 1.00 97.25 85 GLU A N 1
ATOM 661 C CA . GLU A 1 85 ? -0.050 6.932 3.506 1.00 97.25 85 GLU A CA 1
ATOM 662 C C . GLU A 1 85 ? -0.360 5.908 4.605 1.00 97.25 85 GLU A C 1
ATOM 664 O O . GLU A 1 85 ? -1.025 6.229 5.586 1.00 97.25 85 GLU A O 1
ATOM 669 N N . PHE A 1 86 ? 0.177 4.692 4.472 1.00 97.56 86 PHE A N 1
ATOM 670 C CA . PHE A 1 86 ? -0.032 3.600 5.429 1.00 97.56 86 PHE A CA 1
ATOM 671 C C . PHE A 1 86 ? 1.099 3.461 6.450 1.00 97.56 86 PHE A C 1
ATOM 673 O O . PHE A 1 86 ? 1.189 2.447 7.140 1.00 97.56 86 PHE A O 1
ATOM 680 N N . LYS A 1 87 ? 1.988 4.462 6.534 1.00 97.19 87 LYS A N 1
ATOM 681 C CA . LYS A 1 87 ? 3.103 4.518 7.493 1.00 97.19 87 LYS A CA 1
ATOM 682 C C . LYS A 1 87 ? 3.891 3.204 7.552 1.00 97.19 87 LYS A C 1
ATOM 684 O O . LYS A 1 87 ? 4.224 2.705 8.627 1.00 97.19 87 LYS A O 1
ATOM 689 N N . VAL A 1 88 ? 4.169 2.621 6.384 1.00 97.56 88 VAL A N 1
ATOM 690 C CA . VAL A 1 88 ? 4.842 1.323 6.295 1.00 97.56 88 VAL A CA 1
ATOM 691 C C . VAL A 1 88 ? 6.229 1.445 6.934 1.00 97.56 88 VAL A C 1
ATOM 693 O O . VAL A 1 88 ? 7.026 2.273 6.475 1.00 97.56 88 VAL A O 1
ATOM 696 N N . PRO A 1 89 ? 6.544 0.626 7.960 1.00 96.50 89 PRO A N 1
ATOM 697 C CA . PRO A 1 89 ? 7.81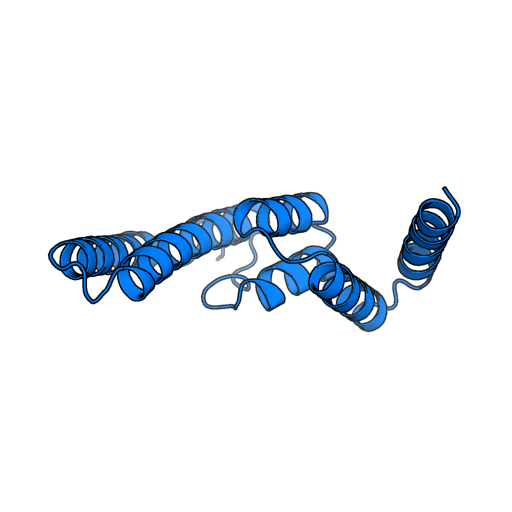9 0.708 8.652 1.00 96.50 89 PRO A CA 1
ATOM 698 C C . PRO A 1 89 ? 8.989 0.544 7.692 1.00 96.50 89 PRO A C 1
ATOM 700 O O . PRO A 1 89 ? 8.955 -0.289 6.785 1.00 96.50 89 PRO A O 1
ATOM 703 N N . GLU A 1 90 ? 10.049 1.298 7.937 1.00 93.31 90 GLU A N 1
ATOM 704 C CA . GLU A 1 90 ? 11.235 1.343 7.090 1.00 93.31 90 GLU A CA 1
ATOM 705 C C . GLU A 1 90 ? 11.846 -0.044 6.837 1.00 93.31 90 GLU A C 1
ATOM 707 O O . GLU A 1 90 ? 12.004 -0.445 5.685 1.00 93.31 90 GLU A O 1
ATOM 712 N N . LYS A 1 91 ? 12.044 -0.851 7.889 1.00 93.69 91 LYS A N 1
ATOM 713 C CA . LYS A 1 91 ? 12.498 -2.246 7.748 1.00 93.69 91 LYS A CA 1
ATOM 714 C C . LYS A 1 91 ? 11.632 -3.047 6.768 1.00 93.69 91 LYS A C 1
ATOM 716 O O . LYS A 1 91 ? 12.156 -3.805 5.958 1.00 93.69 91 LYS A O 1
ATOM 721 N N . ARG A 1 92 ? 10.304 -2.886 6.819 1.00 95.88 92 ARG A N 1
ATOM 722 C CA . ARG A 1 92 ? 9.380 -3.588 5.913 1.00 95.88 92 ARG A CA 1
ATOM 723 C C . ARG A 1 92 ? 9.487 -3.063 4.488 1.00 95.88 92 ARG A C 1
ATOM 725 O O . ARG A 1 92 ? 9.484 -3.856 3.554 1.00 95.88 92 ARG A O 1
ATOM 732 N N . TRP A 1 93 ? 9.622 -1.751 4.327 1.00 95.81 93 TRP A N 1
ATOM 733 C CA . TRP A 1 93 ? 9.849 -1.124 3.030 1.00 95.81 93 TRP A CA 1
ATOM 734 C C . TRP A 1 93 ? 11.099 -1.674 2.327 1.00 95.81 93 TRP A C 1
ATOM 736 O O . TRP A 1 93 ? 11.002 -2.034 1.153 1.00 95.81 93 TRP A O 1
ATOM 746 N N . TYR A 1 94 ? 12.228 -1.814 3.036 1.00 94.81 94 TYR A N 1
ATOM 747 C CA . TYR A 1 94 ? 13.444 -2.414 2.470 1.00 94.81 94 TYR A CA 1
ATOM 748 C C . TYR A 1 94 ? 13.192 -3.802 1.910 1.00 94.81 94 TYR A C 1
ATOM 750 O O . TYR A 1 94 ? 13.491 -4.052 0.744 1.00 94.81 94 TYR A O 1
ATOM 758 N N . TRP A 1 95 ? 12.599 -4.680 2.720 1.00 95.75 95 TRP A N 1
ATOM 759 C CA . TRP A 1 95 ? 12.313 -6.053 2.313 1.00 95.75 95 TRP A CA 1
ATOM 760 C C . TRP A 1 95 ? 11.399 -6.113 1.089 1.00 95.75 95 TRP A C 1
ATOM 762 O O . TRP A 1 95 ? 11.696 -6.835 0.139 1.00 95.75 95 TRP A O 1
ATOM 772 N N . LEU A 1 96 ? 10.323 -5.320 1.068 1.00 97.06 96 LEU A N 1
ATOM 773 C CA . LEU A 1 96 ? 9.392 -5.289 -0.064 1.00 97.06 96 LEU A CA 1
ATOM 774 C C . LEU A 1 96 ? 10.061 -4.781 -1.343 1.00 97.06 96 LEU A C 1
ATOM 776 O O . LEU A 1 96 ? 9.855 -5.357 -2.412 1.00 97.06 96 LEU A O 1
ATOM 780 N N . LYS A 1 97 ? 10.868 -3.720 -1.243 1.00 95.69 97 LYS A N 1
ATOM 781 C CA . LYS A 1 97 ? 11.549 -3.133 -2.398 1.00 95.69 97 LYS A CA 1
ATOM 782 C C . LYS A 1 97 ? 12.655 -4.037 -2.929 1.00 95.69 97 LYS A C 1
ATOM 784 O O . LYS A 1 97 ? 12.721 -4.228 -4.140 1.00 95.69 97 LYS A O 1
ATOM 789 N N . ALA A 1 98 ? 13.460 -4.631 -2.051 1.00 95.56 98 ALA A N 1
ATOM 790 C CA . ALA A 1 98 ? 14.489 -5.585 -2.442 1.00 95.56 98 ALA A CA 1
ATOM 791 C C . ALA A 1 98 ? 13.878 -6.803 -3.147 1.00 95.56 98 ALA A C 1
ATOM 793 O O . ALA A 1 98 ? 14.313 -7.152 -4.241 1.00 95.56 98 ALA A O 1
ATOM 794 N N . LEU A 1 99 ? 12.811 -7.379 -2.578 1.00 95.62 99 LEU A N 1
ATOM 795 C CA . LEU A 1 99 ? 12.110 -8.521 -3.166 1.00 95.62 99 LEU A CA 1
ATOM 796 C C . LEU A 1 99 ? 11.476 -8.183 -4.522 1.00 95.62 99 LEU A C 1
ATOM 798 O O . LEU A 1 99 ? 11.522 -8.991 -5.445 1.00 95.62 99 LEU A O 1
ATOM 802 N N . ALA A 1 100 ? 10.860 -7.009 -4.665 1.00 96.50 100 ALA A N 1
ATOM 803 C CA . ALA A 1 100 ? 10.251 -6.603 -5.931 1.00 96.50 100 ALA A CA 1
ATOM 804 C C . ALA A 1 100 ? 11.301 -6.372 -7.032 1.00 96.50 100 ALA A C 1
ATOM 806 O O . ALA A 1 100 ? 11.117 -6.824 -8.160 1.00 96.50 100 ALA A O 1
ATOM 807 N N . LEU A 1 101 ? 12.416 -5.710 -6.705 1.00 95.50 101 LEU A N 1
ATOM 808 C CA . LEU A 1 101 ? 13.509 -5.472 -7.653 1.00 95.50 101 LEU A CA 1
ATOM 809 C C . LEU A 1 101 ? 14.212 -6.775 -8.057 1.00 95.50 101 LEU A C 1
ATOM 811 O O . LEU A 1 101 ? 14.483 -6.960 -9.242 1.00 95.50 101 LEU A O 1
ATOM 815 N N . SER A 1 102 ? 14.436 -7.700 -7.115 1.00 94.19 102 SER A N 1
ATOM 816 C CA . SER A 1 102 ? 15.021 -9.012 -7.419 1.00 94.19 102 SER A CA 1
ATOM 817 C C . SER A 1 102 ? 14.089 -9.874 -8.269 1.00 94.19 102 SER A C 1
ATOM 819 O O . SER A 1 102 ? 14.533 -10.459 -9.251 1.00 94.19 102 SER A O 1
ATOM 821 N N . THR A 1 103 ? 12.785 -9.884 -7.967 1.00 92.25 103 THR A N 1
ATOM 822 C CA . THR A 1 103 ? 11.779 -10.606 -8.771 1.00 92.25 103 THR A CA 1
ATOM 823 C C . THR A 1 103 ? 11.712 -10.063 -10.202 1.00 92.25 103 THR A C 1
ATOM 825 O O . THR A 1 103 ? 11.511 -10.825 -11.142 1.00 92.25 103 THR A O 1
ATOM 828 N N . ARG A 1 104 ? 11.911 -8.751 -10.385 1.00 91.44 104 ARG A N 1
ATOM 829 C CA . ARG A 1 104 ? 11.984 -8.118 -11.710 1.00 91.44 104 ARG A CA 1
ATOM 830 C C . ARG A 1 104 ? 13.311 -8.373 -12.438 1.00 91.44 104 ARG A C 1
ATOM 832 O O . ARG A 1 104 ? 13.377 -8.166 -13.644 1.00 91.44 104 ARG A O 1
ATOM 839 N N . GLY A 1 105 ? 14.362 -8.777 -11.724 1.00 93.25 105 GLY A N 1
ATOM 840 C CA . GLY A 1 105 ? 15.723 -8.877 -12.259 1.00 93.25 105 GLY A CA 1
ATOM 841 C C . GLY A 1 105 ? 16.421 -7.524 -12.445 1.00 93.25 105 GLY A C 1
ATOM 842 O O . GLY A 1 105 ? 17.384 -7.429 -13.202 1.00 93.25 105 GLY A O 1
ATOM 843 N N . ASP A 1 106 ? 15.954 -6.464 -11.776 1.00 93.69 106 ASP A N 1
ATOM 844 C CA . ASP A 1 106 ? 16.568 -5.134 -11.856 1.00 93.69 106 ASP A CA 1
ATOM 845 C C . ASP A 1 106 ? 17.704 -4.989 -10.834 1.00 93.69 106 ASP A C 1
ATOM 847 O O . ASP A 1 106 ? 17.593 -4.309 -9.808 1.00 93.69 106 ASP A O 1
ATOM 851 N N . TRP A 1 107 ? 18.805 -5.683 -11.118 1.00 93.44 107 TRP A N 1
ATOM 852 C CA . TRP A 1 107 ? 19.985 -5.730 -10.254 1.00 93.44 107 TRP A CA 1
ATOM 853 C C . TRP A 1 107 ? 20.660 -4.363 -10.109 1.00 93.44 107 TRP A C 1
ATOM 855 O O . TRP A 1 107 ? 21.115 -4.020 -9.022 1.00 93.44 107 TRP A O 1
ATOM 865 N N . ALA A 1 108 ? 20.650 -3.542 -11.164 1.00 93.75 108 ALA A N 1
ATOM 866 C CA . ALA A 1 108 ? 21.244 -2.206 -11.135 1.00 93.75 108 ALA A CA 1
ATOM 867 C C . ALA A 1 108 ? 20.483 -1.253 -10.198 1.00 93.75 108 ALA A C 1
ATOM 869 O O . ALA A 1 108 ? 21.093 -0.481 -9.455 1.00 93.75 108 ALA A O 1
ATOM 870 N N . ALA A 1 109 ? 19.145 -1.287 -10.203 1.00 92.56 109 ALA A N 1
ATOM 871 C CA . ALA A 1 109 ? 18.358 -0.506 -9.252 1.00 92.56 109 ALA A CA 1
ATOM 872 C C . ALA A 1 109 ? 18.474 -1.049 -7.822 1.00 92.56 109 ALA A C 1
ATOM 874 O O . ALA A 1 109 ? 18.425 -0.262 -6.874 1.00 92.56 109 ALA A O 1
ATOM 875 N N . LEU A 1 110 ? 18.625 -2.367 -7.661 1.00 93.38 110 LEU A N 1
ATOM 876 C CA . LEU A 1 110 ? 18.829 -3.003 -6.362 1.00 93.38 110 LEU A CA 1
ATOM 877 C C . LEU A 1 110 ? 20.164 -2.583 -5.732 1.00 93.38 110 LEU A C 1
ATOM 879 O O . LEU A 1 110 ? 20.187 -2.179 -4.573 1.00 93.38 110 LEU A O 1
ATOM 883 N N . GLU A 1 111 ? 21.249 -2.605 -6.502 1.00 93.00 111 GLU A N 1
ATOM 884 C CA . GLU A 1 111 ? 22.574 -2.174 -6.049 1.00 93.00 111 GLU A CA 1
ATOM 885 C C . GLU A 1 111 ? 22.567 -0.698 -5.629 1.00 93.00 111 GLU A C 1
ATOM 887 O O . GLU A 1 111 ? 22.924 -0.368 -4.497 1.00 93.00 111 GLU A O 1
ATOM 892 N N . LYS A 1 112 ? 22.047 0.191 -6.487 1.00 92.62 112 LYS A N 1
ATOM 893 C CA . LYS A 1 112 ? 21.896 1.622 -6.162 1.00 92.62 112 LYS A CA 1
ATOM 894 C C . LYS A 1 112 ? 21.040 1.856 -4.922 1.00 92.62 112 LYS A C 1
ATOM 896 O O . LYS A 1 112 ? 21.248 2.833 -4.203 1.00 92.62 112 LYS A O 1
ATOM 901 N N . PHE A 1 113 ? 20.037 1.005 -4.700 1.00 89.50 113 PHE A N 1
ATOM 902 C CA . PHE A 1 113 ? 19.191 1.093 -3.522 1.00 89.50 113 PHE A CA 1
ATOM 903 C C . PHE A 1 113 ? 19.986 0.795 -2.254 1.00 89.50 113 PHE A C 1
ATOM 905 O O . PHE A 1 113 ? 19.918 1.599 -1.337 1.00 89.50 113 PHE A O 1
ATOM 912 N N . PHE A 1 114 ? 20.774 -0.279 -2.210 1.00 88.69 114 PHE A N 1
ATOM 913 C CA . PHE A 1 114 ? 21.562 -0.604 -1.019 1.00 88.69 114 PHE A CA 1
ATOM 914 C C . PHE A 1 114 ? 22.743 0.345 -0.787 1.00 88.69 114 PHE A C 1
ATOM 916 O O . PHE A 1 114 ? 22.973 0.726 0.355 1.00 88.69 114 PHE A O 1
ATOM 923 N N . GLN A 1 115 ? 23.423 0.812 -1.839 1.00 87.12 115 GLN A N 1
ATOM 924 C CA . GLN A 1 115 ? 24.530 1.774 -1.705 1.00 87.12 115 GLN A CA 1
ATOM 925 C C . GLN A 1 115 ? 24.089 3.099 -1.065 1.00 87.12 115 GLN A C 1
ATOM 927 O O . GLN A 1 115 ? 24.770 3.649 -0.198 1.00 87.12 115 GLN A O 1
ATOM 932 N N . ARG A 1 116 ? 22.923 3.620 -1.474 1.00 76.75 116 ARG A N 1
ATOM 933 C CA . ARG A 1 116 ? 22.364 4.849 -0.889 1.00 76.75 116 ARG A CA 1
ATOM 934 C C . ARG A 1 116 ? 22.114 4.697 0.609 1.00 76.75 116 ARG A C 1
ATOM 936 O O . ARG A 1 116 ? 22.276 5.656 1.350 1.00 76.75 116 ARG A O 1
ATOM 943 N N . GLU A 1 117 ? 21.710 3.505 1.013 1.00 69.88 117 GLU A N 1
ATOM 944 C CA . GLU A 1 117 ? 21.245 3.219 2.362 1.00 69.88 117 GLU A CA 1
ATOM 945 C C . GLU A 1 117 ? 22.413 2.951 3.293 1.00 69.88 117 GLU A C 1
ATOM 947 O O . GLU A 1 117 ? 22.457 3.500 4.386 1.00 69.88 117 GLU A O 1
ATOM 952 N N . GLU A 1 118 ? 23.416 2.210 2.820 1.00 62.50 118 GLU A N 1
ATOM 953 C CA . GLU A 1 118 ? 24.708 2.065 3.490 1.00 62.50 118 GLU A CA 1
ATOM 954 C C . GLU A 1 118 ? 25.313 3.432 3.827 1.00 62.50 118 GLU A C 1
ATOM 956 O O . GLU A 1 118 ? 25.707 3.665 4.963 1.00 62.50 118 GLU A O 1
ATOM 961 N N . THR A 1 119 ? 25.269 4.382 2.890 1.00 61.91 119 THR A N 1
ATOM 962 C CA . THR A 1 119 ? 25.779 5.746 3.114 1.00 61.91 119 THR A CA 1
ATOM 963 C C . THR A 1 119 ? 25.045 6.484 4.248 1.00 61.91 119 THR A C 1
ATOM 965 O O . THR A 1 119 ? 25.653 7.297 4.935 1.00 61.91 119 THR A O 1
ATOM 968 N N . THR A 1 120 ? 23.760 6.197 4.484 1.00 58.03 120 THR A N 1
ATOM 969 C CA . THR A 1 120 ? 22.975 6.787 5.586 1.00 58.03 120 THR A CA 1
ATOM 970 C C . THR A 1 120 ? 23.159 6.101 6.940 1.00 58.03 120 THR A C 1
ATOM 972 O O . THR A 1 120 ? 22.801 6.702 7.942 1.00 58.03 120 THR A O 1
ATOM 975 N N . TRP A 1 121 ? 23.715 4.885 7.010 1.00 55.53 121 TRP A N 1
ATOM 976 C CA . TRP A 1 121 ? 24.040 4.231 8.292 1.00 55.53 121 TRP A CA 1
ATOM 977 C C . TRP A 1 121 ? 25.351 4.740 8.911 1.00 55.53 121 TRP A C 1
ATOM 979 O O . TRP A 1 121 ? 25.580 4.545 10.103 1.00 55.53 121 TRP A O 1
ATOM 989 N N . TRP A 1 122 ? 26.209 5.371 8.105 1.00 51.41 122 TRP A N 1
ATOM 990 C CA . TRP A 1 122 ? 27.511 5.909 8.518 1.00 51.41 122 TRP A CA 1
ATOM 991 C C . TRP A 1 122 ? 27.492 7.411 8.857 1.00 51.41 122 TRP A C 1
ATOM 993 O O . TRP A 1 122 ? 28.543 7.966 9.180 1.00 51.41 122 TRP A O 1
ATOM 1003 N N . LEU A 1 123 ? 26.328 8.064 8.772 1.00 44.47 123 LEU A N 1
ATOM 1004 C CA . LEU A 1 123 ? 26.097 9.476 9.107 1.00 44.47 123 LEU A CA 1
ATOM 1005 C C . LEU A 1 123 ? 25.141 9.587 10.297 1.00 44.47 123 LEU A C 1
ATOM 1007 O O . LEU A 1 123 ? 25.379 10.479 11.140 1.00 44.47 123 LEU A O 1
#

Radius of gyration: 17.01 Å; chains: 1; bounding box: 48×20×44 Å

Organism: Dioscorea cayennensis subsp. rotundata (NCBI:txid55577)

InterPro domains:
  IPR006925 Vps16, C-terminal [PF04840] (13-115)
  IPR016534 Vacuolar protein sorting-associated protein 16 [PTHR12811] (6-114)
  IPR038132 Vps16, C-terminal domain superfamily [G3DSA:1.10.150.780] (9-102)

Secondary structure (DSSP, 8-state):
--SS--TTHHHHHHHHHHHHHHHHTSGGGHHHHHHHHHHHHHHHHHHHHHHHHT-S-STT--HHHHHHHHHHTT-HHHHHHHHHHTT--HHHHHHHHHHHHHHHT-HHHHHHHHHHHHHHH--

Foldseek 3Di:
DQQQADPCLVVVLVVLQVVLVVLVVDPVRPVSNVVSVVLSVQSVLQRVVCNVVVDRPQPPDDLLVNLLVCLLVVVNVSSVVSCVVVVPDPVSVLVSNLVSCVVNVVVVVNVVVVVVVVVVVVD

pLDDT: mean 89.79, std 13.12, range [41.69, 98.19]